Protein AF-A0ABD6EYK3-F1 (afdb_monomer_lite)

Secondary structure (DSSP, 8-state):
--TTGGGHHHHHHHHHT-TTHHHHHHHHHHHHHHHHS-TTTSS-HHHHHHHHHHHHHHHHHHHHHHHHHHHHHHHHHHHHHHHHHHHHHHHHHHHHHS-------SSHHHHHHTTS-PPP--------------

pLDDT: mean 74.37, std 20.48, range [31.45, 97.31]

InterPro domains:
  IPR025934 NudC N-terminal domain [PF14050] (6-55)

Radius of gyration: 44.72 Å; chains: 1; bounding box: 59×88×109 Å

Structure (mmCIF, N/CA/C/O backbone):
data_AF-A0ABD6EYK3-F1
#
_entry.id   AF-A0ABD6EYK3-F1
#
loop_
_atom_site.group_PDB
_atom_site.id
_atom_site.type_symbol
_atom_site.label_atom_id
_atom_site.label_alt_id
_atom_site.label_comp_id
_atom_site.label_asym_id
_atom_site.label_entity_id
_atom_site.label_seq_id
_atom_site.pdbx_PDB_ins_code
_atom_site.Cartn_x
_atom_site.Cartn_y
_atom_site.Cartn_z
_atom_site.occupancy
_atom_site.B_iso_or_equiv
_atom_site.auth_seq_id
_atom_site.auth_comp_id
_atom_site.auth_asym_id
_atom_site.auth_atom_id
_atom_site.pdbx_PDB_model_num
ATOM 1 N N . MET A 1 1 ? 18.431 -10.505 9.121 1.00 59.91 1 MET A N 1
ATOM 2 C CA . MET A 1 1 ? 17.018 -10.418 8.715 1.00 59.91 1 MET A CA 1
ATOM 3 C C . MET A 1 1 ? 16.437 -9.179 9.348 1.00 59.91 1 MET A C 1
ATOM 5 O O . MET A 1 1 ? 16.659 -8.972 10.539 1.00 59.91 1 MET A O 1
ATOM 9 N N . SER A 1 2 ? 15.798 -8.327 8.555 1.00 84.50 2 SER A N 1
ATOM 10 C CA . SER A 1 2 ? 15.079 -7.173 9.092 1.00 84.50 2 SER A CA 1
ATOM 11 C C . SER A 1 2 ? 13.861 -7.639 9.897 1.00 84.50 2 SER A C 1
ATOM 13 O O . SER A 1 2 ? 13.366 -8.753 9.722 1.00 84.50 2 SER A O 1
ATOM 15 N N . GLU A 1 3 ? 13.362 -6.790 10.793 1.00 84.81 3 GLU A N 1
ATOM 16 C CA . GLU A 1 3 ? 12.160 -7.098 11.576 1.00 84.81 3 GLU A CA 1
ATOM 17 C C . GLU A 1 3 ? 10.909 -7.282 10.698 1.00 84.81 3 GLU A C 1
ATOM 19 O O . GLU A 1 3 ? 9.956 -7.941 11.104 1.00 84.81 3 GLU A O 1
ATOM 24 N N . VAL A 1 4 ? 10.916 -6.735 9.483 1.00 85.25 4 VAL A N 1
ATOM 25 C CA . VAL A 1 4 ? 9.824 -6.903 8.518 1.00 85.25 4 VAL A CA 1
ATOM 26 C C . VAL A 1 4 ? 9.905 -8.285 7.862 1.00 85.25 4 VAL A C 1
ATOM 28 O O . VAL A 1 4 ? 8.911 -9.002 7.838 1.00 85.25 4 VAL A O 1
ATOM 31 N N . GLU A 1 5 ? 11.106 -8.712 7.457 1.00 89.56 5 GLU A N 1
ATOM 32 C CA . GLU A 1 5 ? 11.342 -9.990 6.758 1.00 89.56 5 GLU A CA 1
ATOM 33 C C . GLU A 1 5 ? 10.925 -11.222 7.576 1.00 89.56 5 GLU A C 1
ATOM 35 O O . GLU A 1 5 ? 10.520 -12.238 7.015 1.00 89.56 5 GLU A O 1
ATOM 40 N N . ARG A 1 6 ? 10.971 -11.158 8.917 1.00 93.88 6 ARG A N 1
ATOM 41 C CA . ARG A 1 6 ? 10.501 -12.279 9.759 1.00 93.88 6 ARG A CA 1
ATOM 42 C C . ARG A 1 6 ? 8.997 -12.545 9.631 1.00 93.88 6 ARG A C 1
ATOM 44 O O . ARG A 1 6 ? 8.554 -13.637 9.974 1.00 93.88 6 ARG A O 1
ATOM 51 N N . PHE A 1 7 ? 8.216 -11.563 9.180 1.00 91.94 7 PHE A N 1
ATOM 52 C CA . PHE A 1 7 ? 6.774 -11.701 8.991 1.00 91.94 7 PHE A CA 1
ATOM 53 C C . PHE A 1 7 ? 6.396 -12.103 7.561 1.00 91.94 7 PHE A C 1
ATOM 55 O O . PHE A 1 7 ? 5.247 -12.487 7.340 1.00 91.94 7 PHE A O 1
ATOM 62 N N . ASP A 1 8 ? 7.338 -12.089 6.612 1.00 91.56 8 ASP A N 1
ATOM 63 C CA . ASP A 1 8 ? 7.068 -12.375 5.198 1.00 91.56 8 ASP A CA 1
ATOM 64 C C . ASP A 1 8 ? 6.441 -13.758 5.001 1.00 91.56 8 ASP A C 1
ATOM 66 O O . ASP A 1 8 ? 5.476 -13.894 4.256 1.00 91.56 8 ASP A O 1
ATOM 70 N N . GLY A 1 9 ? 6.924 -14.782 5.714 1.00 91.75 9 GLY A N 1
ATOM 71 C CA . GLY A 1 9 ? 6.367 -16.136 5.624 1.00 91.75 9 GLY A CA 1
ATOM 72 C C . GLY A 1 9 ? 4.910 -16.223 6.092 1.00 91.75 9 GLY A C 1
ATOM 73 O O . GLY A 1 9 ? 4.097 -16.902 5.466 1.00 91.75 9 GLY A O 1
ATOM 74 N N . LEU A 1 10 ? 4.558 -15.493 7.155 1.00 91.12 10 LEU A N 1
ATOM 75 C CA . LEU A 1 10 ? 3.187 -15.430 7.665 1.00 91.12 10 LEU A CA 1
ATOM 76 C C . LEU A 1 10 ? 2.270 -14.688 6.683 1.00 91.12 10 LEU A C 1
ATOM 78 O O . LEU A 1 10 ? 1.181 -15.167 6.368 1.00 91.12 10 LEU A O 1
ATOM 82 N N . LEU A 1 11 ? 2.721 -13.533 6.185 1.00 89.62 11 LEU A N 1
ATOM 83 C CA . LEU A 1 11 ? 1.966 -12.716 5.235 1.00 89.62 11 LEU A CA 1
ATOM 84 C C . LEU A 1 11 ? 1.777 -13.431 3.895 1.00 89.62 11 LEU A C 1
ATOM 86 O O . LEU A 1 11 ? 0.692 -13.370 3.320 1.00 89.62 11 LEU A O 1
ATOM 90 N N . LEU A 1 12 ? 2.797 -14.150 3.421 1.00 89.69 12 LEU A N 1
ATOM 91 C CA . LEU A 1 12 ? 2.714 -14.945 2.201 1.00 89.69 12 LEU A CA 1
ATOM 92 C C . LEU A 1 12 ? 1.721 -16.100 2.353 1.00 89.69 12 LEU A C 1
ATOM 94 O O . LEU A 1 12 ? 0.910 -16.312 1.456 1.00 89.69 12 LEU A O 1
ATOM 98 N N . GLY A 1 13 ? 1.743 -16.806 3.488 1.00 90.38 13 GLY A N 1
ATOM 99 C CA . GLY A 1 13 ? 0.779 -17.870 3.771 1.00 90.38 13 GLY A CA 1
ATOM 100 C C . GLY A 1 13 ? -0.664 -17.359 3.766 1.00 90.38 13 GLY A C 1
ATOM 101 O O . GLY A 1 13 ? -1.525 -17.957 3.127 1.00 90.38 13 GLY A O 1
ATOM 102 N N . LEU A 1 14 ? -0.913 -16.205 4.397 1.00 87.94 14 LEU A N 1
ATOM 103 C CA . LEU A 1 14 ? -2.223 -15.546 4.361 1.00 87.94 14 LEU A CA 1
ATOM 104 C C . LEU A 1 14 ? -2.626 -15.157 2.933 1.00 87.94 14 LEU A C 1
ATOM 106 O O . LEU A 1 14 ? -3.751 -15.424 2.523 1.00 87.94 14 LEU A O 1
ATOM 110 N N . ALA A 1 15 ? -1.710 -14.570 2.158 1.00 86.62 15 ALA A N 1
ATOM 111 C CA . ALA A 1 15 ? -1.982 -14.160 0.783 1.00 86.62 15 ALA A CA 1
ATOM 112 C C . ALA A 1 15 ? -2.301 -15.351 -0.140 1.00 86.62 15 ALA A C 1
ATOM 114 O O . ALA A 1 15 ? -3.164 -15.237 -1.003 1.00 86.62 15 ALA A O 1
ATOM 115 N N . GLN A 1 16 ? -1.642 -16.498 0.049 1.00 88.56 16 GLN A N 1
ATOM 116 C CA . GLN A 1 16 ? -1.897 -17.716 -0.731 1.00 88.56 16 GLN A CA 1
ATOM 117 C C . GLN A 1 16 ? -3.288 -18.313 -0.483 1.00 88.56 16 GLN A C 1
ATOM 119 O O . GLN A 1 16 ? -3.838 -18.960 -1.368 1.00 88.56 16 GLN A O 1
ATOM 124 N N . GLN A 1 17 ? -3.856 -18.101 0.705 1.00 89.56 17 GLN A N 1
ATOM 125 C CA . GLN A 1 17 ? -5.203 -18.564 1.056 1.00 89.56 17 GLN A CA 1
ATOM 126 C C . GLN A 1 17 ? -6.313 -17.645 0.520 1.00 89.56 17 GLN A C 1
ATOM 128 O O . GLN A 1 17 ? -7.488 -17.998 0.590 1.00 89.56 17 GLN A O 1
ATOM 133 N N . MET A 1 18 ? -5.959 -16.463 0.016 1.00 89.38 18 MET A N 1
ATOM 134 C CA . MET A 1 18 ? -6.902 -15.448 -0.441 1.00 89.38 18 MET A CA 1
ATOM 135 C C . MET A 1 18 ? -7.049 -15.499 -1.960 1.00 89.38 18 MET A C 1
ATOM 137 O O . MET A 1 18 ? -6.192 -15.015 -2.698 1.00 89.38 18 MET A O 1
ATOM 141 N N . GLU A 1 19 ? -8.172 -16.037 -2.436 1.00 87.50 19 GLU A N 1
ATOM 142 C CA . GLU A 1 19 ? -8.501 -16.094 -3.869 1.00 87.50 19 GLU A CA 1
ATOM 143 C C . GLU A 1 19 ? -8.590 -14.695 -4.506 1.00 87.50 19 GLU A C 1
ATOM 145 O O . GLU A 1 19 ? -8.261 -14.512 -5.676 1.00 87.50 19 GLU A O 1
ATOM 150 N N . GLY A 1 20 ? -8.982 -13.684 -3.722 1.00 85.25 20 GLY A N 1
ATOM 151 C CA . GLY A 1 20 ? -9.060 -12.285 -4.143 1.00 85.25 20 GLY A CA 1
ATOM 152 C C . GLY A 1 20 ? -7.728 -11.530 -4.089 1.00 85.25 20 GLY A C 1
ATOM 153 O O . GLY A 1 20 ? -7.709 -10.326 -4.346 1.00 85.25 20 GLY A O 1
ATOM 154 N N . GLY A 1 21 ? -6.623 -12.199 -3.742 1.00 84.62 21 GLY A N 1
ATOM 155 C CA . GLY A 1 21 ? -5.278 -11.628 -3.722 1.00 84.62 21 GLY A CA 1
ATOM 156 C C . GLY A 1 21 ? -5.120 -10.420 -2.790 1.00 84.62 21 GLY A C 1
ATOM 157 O O . GLY A 1 21 ? -5.673 -10.365 -1.692 1.00 84.62 21 GLY A O 1
ATOM 158 N N . VAL A 1 22 ? -4.337 -9.428 -3.231 1.00 85.69 22 VAL A N 1
ATOM 159 C CA . VAL A 1 22 ? -3.966 -8.248 -2.423 1.00 85.69 22 VAL A CA 1
ATOM 160 C C . VAL A 1 22 ? -5.172 -7.395 -1.979 1.00 85.69 22 VAL A C 1
ATOM 162 O O . VAL A 1 22 ? -5.192 -6.994 -0.815 1.00 85.69 22 VAL A O 1
ATOM 165 N N . PRO A 1 23 ? -6.190 -7.114 -2.820 1.00 88.31 23 PRO A N 1
ATOM 166 C CA . PRO A 1 23 ? -7.385 -6.394 -2.370 1.00 88.31 23 PRO A CA 1
ATOM 167 C C . PRO A 1 23 ? -8.109 -7.077 -1.202 1.00 88.31 23 PRO A C 1
ATOM 169 O O . PRO A 1 23 ? -8.456 -6.413 -0.228 1.00 88.31 23 PRO A O 1
ATOM 172 N N . GLN A 1 24 ? -8.280 -8.403 -1.266 1.00 90.56 24 GLN A N 1
ATOM 173 C CA . GLN A 1 24 ? -8.908 -9.175 -0.190 1.00 90.56 24 GLN A CA 1
ATOM 174 C C . GLN A 1 24 ? -8.051 -9.177 1.082 1.00 90.56 24 GLN A C 1
ATOM 176 O O . GLN A 1 24 ? -8.586 -9.061 2.183 1.00 90.56 24 GLN A O 1
ATOM 181 N N . LEU A 1 25 ? -6.724 -9.249 0.943 1.00 91.06 25 LEU A N 1
ATOM 182 C CA . LEU A 1 25 ? -5.801 -9.141 2.074 1.00 91.06 25 LEU A CA 1
ATOM 183 C C . LEU A 1 25 ? -5.973 -7.825 2.831 1.00 91.06 25 LEU A C 1
ATOM 185 O O . LEU A 1 25 ? -6.035 -7.832 4.062 1.00 91.06 25 LEU A O 1
ATOM 189 N N . PHE A 1 26 ? -6.085 -6.706 2.114 1.00 92.56 26 PHE A N 1
ATOM 190 C CA . PHE A 1 26 ? -6.329 -5.413 2.746 1.00 92.56 26 PHE A CA 1
ATOM 191 C C . PHE A 1 26 ? -7.697 -5.346 3.421 1.00 92.56 26 PHE A C 1
ATOM 193 O O . PHE A 1 26 ? -7.776 -4.862 4.548 1.00 92.56 26 PHE A O 1
ATOM 200 N N . ASP A 1 27 ? -8.750 -5.865 2.790 1.00 93.69 27 ASP A N 1
ATOM 201 C CA . ASP A 1 27 ? -10.087 -5.897 3.391 1.00 93.69 27 ASP A CA 1
ATOM 202 C C . ASP A 1 27 ? -10.104 -6.686 4.713 1.00 93.69 27 ASP A C 1
ATOM 204 O O . ASP A 1 27 ? -10.551 -6.187 5.750 1.00 93.69 27 ASP A O 1
ATOM 208 N N . VAL A 1 28 ? -9.499 -7.878 4.725 1.00 94.00 28 VAL A N 1
ATOM 209 C CA . VAL A 1 28 ? -9.366 -8.706 5.934 1.00 94.00 28 VAL A CA 1
ATOM 210 C C . VAL A 1 28 ? -8.542 -7.995 7.010 1.00 94.00 28 VAL A C 1
ATOM 212 O O . VAL A 1 28 ? -8.917 -8.024 8.187 1.00 94.00 28 VAL A O 1
ATOM 215 N N . LEU A 1 29 ? -7.449 -7.327 6.632 1.00 94.44 29 LEU A N 1
ATOM 216 C CA . LEU A 1 29 ? -6.613 -6.566 7.560 1.00 94.44 29 LEU A CA 1
ATOM 217 C C . LEU A 1 29 ? -7.388 -5.404 8.200 1.00 94.44 29 LEU A C 1
ATOM 219 O O . LEU A 1 29 ? -7.381 -5.265 9.423 1.00 94.44 29 LEU A O 1
ATOM 223 N N . PHE A 1 30 ? -8.087 -4.592 7.407 1.00 94.94 30 PHE A N 1
ATOM 224 C CA . PHE A 1 30 ? -8.880 -3.474 7.927 1.00 94.94 30 PHE A CA 1
ATOM 225 C C . PHE A 1 30 ? -10.074 -3.954 8.761 1.00 94.94 30 PHE A C 1
ATOM 227 O O . PHE A 1 30 ? -10.358 -3.389 9.820 1.00 94.94 30 PHE A O 1
ATOM 234 N N . SER A 1 31 ? -10.706 -5.065 8.371 1.00 96.31 31 SER A N 1
ATOM 235 C CA . SER A 1 31 ? -11.723 -5.739 9.183 1.00 96.31 31 SER A CA 1
ATOM 236 C C . SER A 1 31 ? -11.167 -6.204 10.534 1.00 96.31 31 SER A C 1
ATOM 238 O O . SER A 1 31 ? -11.813 -6.020 11.569 1.00 96.31 31 SER A O 1
ATOM 240 N N . PHE A 1 32 ? -9.955 -6.767 10.569 1.00 96.56 32 PHE A N 1
ATOM 241 C CA . PHE A 1 32 ? -9.279 -7.133 11.815 1.00 96.56 32 PHE A CA 1
ATOM 242 C C . PHE A 1 32 ? -9.022 -5.907 12.698 1.00 96.56 32 PHE A C 1
ATOM 244 O O . PHE A 1 32 ? -9.401 -5.928 13.871 1.00 96.56 32 PHE A O 1
ATOM 251 N N . LEU A 1 33 ? -8.456 -4.834 12.135 1.00 96.00 33 LEU A N 1
ATOM 252 C CA . LEU A 1 33 ? -8.191 -3.591 12.864 1.00 96.00 33 LEU A CA 1
ATOM 253 C C . LEU A 1 33 ? -9.478 -3.009 13.462 1.00 96.00 33 LEU A C 1
ATOM 255 O O . LEU A 1 33 ? -9.502 -2.658 14.633 1.00 96.00 33 LEU A O 1
ATOM 259 N N . SER A 1 34 ? -10.588 -3.009 12.721 1.00 95.44 34 SER A N 1
ATOM 260 C CA . SER A 1 34 ? -11.863 -2.490 13.240 1.00 95.44 34 SER A CA 1
ATOM 261 C C . SER A 1 34 ? -12.425 -3.259 14.443 1.00 95.44 34 SER A C 1
ATOM 263 O O . SER A 1 34 ? -13.137 -2.683 15.260 1.00 95.44 34 SER A O 1
ATOM 265 N N . ARG A 1 35 ? -12.126 -4.561 14.560 1.00 97.00 35 ARG A N 1
ATOM 266 C CA . ARG A 1 35 ? -12.721 -5.446 15.577 1.00 97.00 35 ARG A CA 1
ATOM 267 C C . ARG A 1 35 ? -11.802 -5.746 16.751 1.00 97.00 35 ARG A C 1
ATOM 269 O O . ARG A 1 35 ? -12.284 -6.159 17.805 1.00 97.00 35 ARG A O 1
ATOM 276 N N . LYS A 1 36 ? -10.488 -5.678 16.541 1.00 97.31 36 LYS A N 1
ATOM 277 C CA . LYS A 1 36 ? -9.477 -6.156 17.496 1.00 97.31 36 LYS A CA 1
ATOM 278 C C . LYS A 1 36 ? -8.540 -5.063 17.982 1.00 97.31 36 LYS A C 1
ATOM 280 O O . LYS A 1 36 ? -7.747 -5.333 18.879 1.00 97.31 36 LYS A O 1
ATOM 285 N N . THR A 1 37 ? -8.634 -3.859 17.430 1.00 95.69 37 THR A N 1
ATOM 286 C CA . THR A 1 37 ? -7.843 -2.714 17.867 1.00 95.69 37 THR A CA 1
ATOM 287 C C . THR A 1 37 ? -8.728 -1.478 17.986 1.00 95.69 37 THR A C 1
ATOM 289 O O . THR A 1 37 ? -9.874 -1.456 17.543 1.00 95.69 37 THR A O 1
ATOM 292 N N . ASP A 1 38 ? -8.192 -0.435 18.601 1.00 95.31 38 ASP A N 1
ATOM 293 C CA . ASP A 1 38 ? -8.796 0.890 18.673 1.00 95.31 38 ASP A CA 1
ATOM 294 C C . ASP A 1 38 ? -8.419 1.753 17.457 1.00 95.31 38 ASP A C 1
ATOM 296 O O . ASP A 1 38 ? -8.506 2.974 17.516 1.00 95.31 38 ASP A O 1
ATOM 300 N N . PHE A 1 39 ? -8.009 1.153 16.334 1.00 95.44 39 PHE A N 1
ATOM 301 C CA . PHE A 1 39 ? -7.432 1.879 15.198 1.00 95.44 39 PHE A CA 1
ATOM 302 C C . PHE A 1 39 ? -8.312 3.032 14.687 1.00 95.44 39 PHE A C 1
ATOM 304 O O . PHE A 1 39 ? -7.804 4.114 14.406 1.00 95.44 39 PHE A O 1
ATOM 311 N N . TYR A 1 40 ? -9.632 2.834 14.621 1.00 94.38 40 TYR A N 1
ATOM 312 C CA . TYR A 1 40 ? -10.574 3.862 14.159 1.00 94.38 40 TYR A CA 1
ATOM 313 C C . TYR A 1 40 ? -11.114 4.767 15.280 1.00 94.38 40 TYR A C 1
ATOM 315 O O . TYR A 1 40 ? -11.674 5.823 14.989 1.00 94.38 40 TYR A O 1
ATOM 323 N N . THR A 1 41 ? -10.964 4.379 16.550 1.00 93.81 41 THR A N 1
ATOM 324 C CA . THR A 1 41 ? -11.584 5.062 17.703 1.00 93.81 41 THR A CA 1
ATOM 325 C C . THR A 1 41 ? -10.584 5.748 18.630 1.00 93.81 41 THR A C 1
ATOM 327 O O . THR A 1 41 ? -10.955 6.694 19.313 1.00 93.81 41 THR A O 1
ATOM 330 N N . GLY A 1 42 ? -9.328 5.301 18.666 1.00 90.69 42 GLY A N 1
ATOM 331 C CA . GLY A 1 42 ? -8.316 5.755 19.620 1.00 90.69 42 GLY A CA 1
ATOM 332 C C . GLY A 1 42 ? -7.854 7.185 19.361 1.00 90.69 42 GLY A C 1
ATOM 333 O O . GLY A 1 42 ? -7.749 7.981 20.289 1.00 90.69 42 GLY A O 1
ATOM 334 N N . ALA A 1 43 ? -7.622 7.541 18.094 1.00 86.19 43 ALA A N 1
ATOM 335 C CA . ALA A 1 43 ? -7.192 8.889 17.710 1.00 86.19 43 ALA A CA 1
ATOM 336 C C . ALA A 1 43 ? -8.053 9.535 16.607 1.00 86.19 43 ALA A C 1
ATOM 338 O O . ALA A 1 43 ? -7.693 10.589 16.083 1.00 86.19 43 ALA A O 1
ATOM 339 N N . GLY A 1 44 ? -9.184 8.907 16.274 1.00 91.44 44 GLY A N 1
ATOM 340 C CA . GLY A 1 44 ? -10.113 9.350 15.237 1.00 91.44 44 GLY A CA 1
ATOM 341 C C . GLY A 1 44 ? -9.766 8.864 13.826 1.00 91.44 44 GLY A C 1
ATOM 342 O O . GLY A 1 44 ? -8.633 8.489 13.517 1.00 91.44 44 GLY A O 1
ATOM 343 N N . ILE A 1 45 ? -10.777 8.890 12.955 1.00 94.00 45 ILE A N 1
ATOM 344 C CA . ILE A 1 45 ? -10.715 8.340 11.591 1.00 94.00 45 ILE A CA 1
ATOM 345 C C . ILE A 1 45 ? -9.686 9.077 10.724 1.00 94.00 45 ILE A C 1
ATOM 347 O O . ILE A 1 45 ? -8.950 8.436 9.978 1.00 94.00 45 ILE A O 1
ATOM 351 N N . GLU A 1 46 ? -9.585 10.404 10.843 1.00 94.44 46 GLU A N 1
ATOM 352 C CA . GLU A 1 46 ? -8.645 11.206 10.044 1.00 94.44 46 GLU A CA 1
ATOM 353 C C . GLU A 1 46 ? -7.192 10.788 10.284 1.00 94.44 46 GLU A C 1
ATOM 355 O O . GLU A 1 46 ? -6.428 10.570 9.342 1.00 94.44 46 GLU A O 1
ATOM 360 N N . LYS A 1 47 ? -6.818 10.593 11.553 1.00 94.44 47 LYS A N 1
ATOM 361 C CA . LYS A 1 47 ? -5.466 10.169 11.910 1.00 94.44 47 LYS A CA 1
ATOM 362 C C . LYS A 1 47 ? -5.192 8.729 11.480 1.00 94.44 47 LYS A C 1
ATOM 364 O O . LYS A 1 47 ? -4.097 8.439 11.004 1.00 94.44 47 LYS A O 1
ATOM 369 N N . ALA A 1 48 ? -6.186 7.847 11.576 1.00 94.12 48 ALA A N 1
ATOM 370 C CA . ALA A 1 48 ? -6.088 6.484 11.060 1.00 94.12 48 ALA A CA 1
ATOM 371 C C . ALA A 1 48 ? -5.824 6.472 9.541 1.00 94.12 48 ALA A C 1
ATOM 373 O O . ALA A 1 48 ? -4.922 5.779 9.068 1.00 94.12 48 ALA A O 1
ATOM 374 N N . GLN A 1 49 ? -6.551 7.294 8.776 1.00 94.81 49 GLN A N 1
ATOM 375 C CA . GLN A 1 49 ? -6.347 7.445 7.334 1.00 94.81 49 GLN A CA 1
ATOM 376 C C . GLN A 1 49 ? -4.951 7.994 7.011 1.00 94.81 49 GLN A C 1
ATOM 378 O O . GLN A 1 49 ? -4.274 7.470 6.122 1.00 94.81 49 GLN A O 1
ATOM 383 N N . GLN A 1 50 ? -4.497 9.009 7.750 1.00 96.00 50 GLN A N 1
ATOM 384 C CA . GLN A 1 50 ? -3.158 9.570 7.589 1.00 96.00 50 GLN A CA 1
ATOM 385 C C . GLN A 1 50 ? -2.071 8.507 7.808 1.00 96.00 50 GLN A C 1
ATOM 387 O O . GLN A 1 50 ? -1.168 8.390 6.982 1.00 96.00 50 GLN A O 1
ATOM 392 N N . MET A 1 51 ? -2.190 7.677 8.850 1.00 94.25 51 MET A N 1
ATOM 393 C CA . MET A 1 51 ? -1.222 6.608 9.128 1.00 94.25 51 MET A CA 1
ATOM 394 C C . MET A 1 51 ? -1.097 5.606 7.971 1.00 94.25 51 MET A C 1
ATOM 396 O O . MET A 1 51 ? 0.014 5.202 7.622 1.00 94.25 51 MET A O 1
ATOM 400 N N . VAL A 1 52 ? -2.214 5.223 7.342 1.00 94.12 52 VAL A N 1
ATOM 401 C CA . VAL A 1 52 ? -2.198 4.313 6.181 1.00 94.12 52 VAL A CA 1
ATOM 402 C C . VAL A 1 52 ? -1.488 4.960 4.994 1.00 94.12 52 VAL A C 1
ATOM 404 O O . VAL A 1 52 ? -0.645 4.327 4.357 1.00 94.12 52 VAL A O 1
ATOM 407 N N . LEU A 1 53 ? -1.799 6.226 4.704 1.00 95.12 53 LEU A N 1
ATOM 408 C CA . LEU A 1 53 ? -1.200 6.957 3.586 1.00 95.12 53 LEU A CA 1
ATOM 409 C C . LEU A 1 53 ? 0.303 7.177 3.783 1.00 95.12 53 LEU A C 1
ATOM 411 O O . LEU A 1 53 ? 1.077 7.018 2.841 1.00 95.12 53 LEU A O 1
ATOM 415 N N . GLU A 1 54 ? 0.736 7.500 4.998 1.00 94.88 54 GLU A N 1
ATOM 416 C CA . GLU A 1 54 ? 2.154 7.643 5.332 1.00 94.88 54 GLU A CA 1
ATOM 417 C C . GLU A 1 54 ? 2.915 6.326 5.145 1.00 94.88 54 GLU A C 1
ATOM 419 O O . GLU A 1 54 ? 3.970 6.312 4.504 1.00 94.88 54 GLU A O 1
ATOM 424 N N . ALA A 1 55 ? 2.361 5.209 5.629 1.00 92.06 55 ALA A N 1
ATOM 425 C CA . ALA A 1 55 ? 2.951 3.887 5.436 1.00 92.06 55 ALA A CA 1
ATOM 426 C C . ALA A 1 55 ? 3.036 3.515 3.946 1.00 92.06 55 ALA A C 1
ATOM 428 O O . ALA A 1 55 ? 4.088 3.073 3.474 1.00 92.06 55 ALA A O 1
ATOM 429 N N . PHE A 1 56 ? 1.966 3.758 3.183 1.00 92.00 56 PHE A N 1
ATOM 430 C CA . PHE A 1 56 ? 1.953 3.543 1.737 1.00 92.00 56 PHE A CA 1
ATOM 431 C C . PHE A 1 56 ? 3.044 4.361 1.034 1.00 92.00 56 PHE A C 1
ATOM 433 O O . PHE A 1 56 ? 3.830 3.813 0.262 1.00 92.00 56 PHE A O 1
ATOM 440 N N . ASN A 1 57 ? 3.137 5.659 1.334 1.00 92.56 57 ASN A N 1
ATOM 441 C CA . ASN A 1 57 ? 4.117 6.560 0.728 1.00 92.56 57 ASN A CA 1
ATOM 442 C C . ASN A 1 57 ? 5.560 6.162 1.057 1.00 92.56 57 ASN A C 1
ATOM 444 O O . ASN A 1 57 ? 6.422 6.176 0.177 1.00 92.56 57 ASN A O 1
ATOM 448 N N . LYS A 1 58 ? 5.826 5.756 2.303 1.00 89.94 58 LYS A N 1
ATOM 449 C CA . LYS A 1 58 ? 7.151 5.298 2.735 1.00 89.94 58 LYS A CA 1
ATOM 450 C C . LYS A 1 58 ? 7.658 4.141 1.872 1.00 89.94 58 LYS A C 1
ATOM 452 O O . LYS A 1 58 ? 8.788 4.180 1.388 1.00 89.94 58 LYS A O 1
ATOM 457 N N . HIS A 1 59 ? 6.819 3.134 1.644 1.00 86.88 59 HIS A N 1
ATOM 458 C CA . HIS A 1 59 ? 7.211 1.950 0.879 1.00 86.88 59 HIS A CA 1
ATOM 459 C C . HIS A 1 59 ? 7.126 2.157 -0.641 1.00 86.88 59 HIS A C 1
ATOM 461 O O . HIS A 1 59 ? 7.936 1.591 -1.380 1.00 86.88 59 HIS A O 1
ATOM 467 N N . SER A 1 60 ? 6.211 3.002 -1.129 1.00 85.06 60 SER A N 1
ATOM 468 C CA . SER A 1 60 ? 6.052 3.261 -2.566 1.00 85.06 60 SER A CA 1
ATOM 469 C C . SER A 1 60 ? 7.260 3.982 -3.170 1.00 85.06 60 SER A C 1
ATOM 471 O O . SER A 1 60 ? 7.677 3.648 -4.280 1.00 85.06 60 SER A O 1
ATOM 473 N N . VAL A 1 61 ? 7.886 4.908 -2.435 1.00 84.69 61 VAL A N 1
ATOM 474 C CA . VAL A 1 61 ? 9.092 5.620 -2.893 1.00 84.69 61 VAL A CA 1
ATOM 475 C C . VAL A 1 61 ? 10.258 4.654 -3.106 1.00 84.69 61 VAL A C 1
ATOM 477 O O . VAL A 1 61 ? 10.940 4.720 -4.132 1.00 84.69 61 VAL A O 1
ATOM 480 N N . GLU A 1 62 ? 10.492 3.739 -2.165 1.00 79.50 62 GLU A N 1
ATOM 481 C CA . GLU A 1 62 ? 11.557 2.739 -2.283 1.00 79.50 62 GLU A CA 1
ATOM 482 C C . GLU A 1 62 ? 11.272 1.725 -3.393 1.00 79.50 62 GLU A C 1
ATOM 484 O O . GLU A 1 62 ? 12.164 1.408 -4.185 1.00 79.50 62 GLU A O 1
ATOM 489 N N . ALA A 1 63 ? 10.027 1.249 -3.486 1.00 83.12 63 ALA A N 1
ATOM 490 C CA . ALA A 1 63 ? 9.608 0.317 -4.526 1.00 83.12 63 ALA A CA 1
ATOM 491 C C . ALA A 1 63 ? 9.764 0.931 -5.923 1.00 83.12 63 ALA A C 1
ATOM 493 O O . ALA A 1 63 ? 10.321 0.294 -6.817 1.00 83.12 63 ALA A O 1
ATOM 494 N N . ARG A 1 64 ? 9.358 2.195 -6.100 1.00 79.12 64 ARG A N 1
ATOM 495 C CA . ARG A 1 64 ? 9.489 2.916 -7.370 1.00 79.12 64 ARG A CA 1
ATOM 496 C C . ARG A 1 64 ? 10.950 3.097 -7.774 1.00 79.12 64 ARG A C 1
ATOM 498 O O . ARG A 1 64 ? 11.303 2.785 -8.905 1.00 79.12 64 ARG A O 1
ATOM 505 N N . LYS A 1 65 ? 11.823 3.495 -6.841 1.00 80.50 65 LYS A N 1
ATOM 506 C CA . LYS A 1 65 ? 13.272 3.598 -7.097 1.00 80.50 65 LYS A CA 1
ATOM 507 C C . LYS A 1 65 ? 13.875 2.264 -7.543 1.00 80.50 65 LYS A C 1
ATOM 509 O O . LYS A 1 65 ? 14.655 2.235 -8.492 1.00 80.50 65 LYS A O 1
ATOM 514 N N . LYS A 1 66 ? 13.509 1.159 -6.881 1.00 80.19 66 LYS A N 1
ATOM 515 C CA . LYS A 1 66 ? 13.970 -0.189 -7.253 1.00 80.19 66 LYS A CA 1
ATOM 516 C C . LYS A 1 66 ? 13.445 -0.607 -8.629 1.00 80.19 66 LYS A C 1
ATOM 518 O O . LYS A 1 66 ? 14.216 -1.137 -9.427 1.00 80.19 66 LYS A O 1
ATOM 523 N N . ALA A 1 67 ? 12.175 -0.336 -8.928 1.00 78.25 67 ALA A N 1
ATOM 524 C CA . ALA A 1 67 ? 11.573 -0.633 -10.226 1.00 78.25 67 ALA A CA 1
ATOM 525 C C . ALA A 1 67 ? 12.241 0.157 -11.366 1.00 78.25 67 ALA A C 1
ATOM 527 O O . ALA A 1 67 ? 12.618 -0.432 -12.380 1.00 78.25 67 ALA A O 1
ATOM 528 N N . ASP A 1 68 ? 12.466 1.459 -11.175 1.00 80.06 68 ASP A N 1
ATOM 529 C CA . ASP A 1 68 ? 13.124 2.326 -12.158 1.00 80.06 68 ASP A CA 1
ATOM 530 C C . ASP A 1 68 ? 14.585 1.905 -12.397 1.00 80.06 68 ASP A C 1
ATOM 532 O O . ASP A 1 68 ? 15.038 1.841 -13.542 1.00 80.06 68 ASP A O 1
ATOM 536 N N . ALA A 1 69 ? 15.318 1.547 -11.337 1.00 78.75 69 ALA A N 1
ATOM 537 C CA . ALA A 1 69 ? 16.680 1.023 -11.447 1.00 78.75 69 ALA A CA 1
ATOM 538 C C . ALA A 1 69 ? 16.726 -0.326 -12.185 1.00 78.75 69 ALA A C 1
ATOM 540 O O . ALA A 1 69 ? 17.587 -0.541 -13.039 1.00 78.75 69 ALA A O 1
ATOM 541 N N . MET A 1 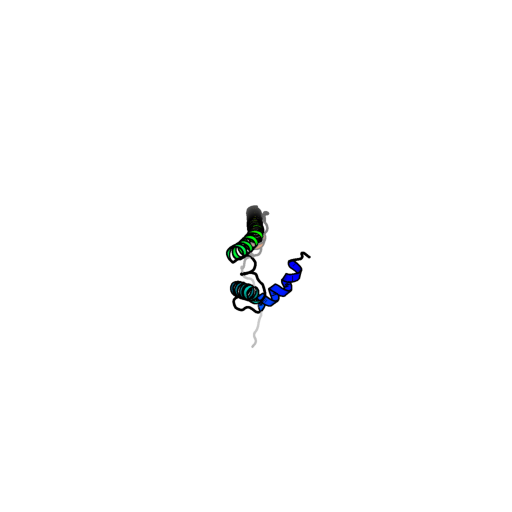70 ? 15.779 -1.227 -11.902 1.00 76.31 70 MET A N 1
ATOM 542 C CA . MET A 1 70 ? 15.683 -2.514 -12.593 1.00 76.31 70 MET A CA 1
ATOM 543 C C . MET A 1 70 ? 15.359 -2.332 -14.079 1.00 76.31 70 MET A C 1
ATOM 545 O O . MET A 1 70 ? 15.921 -3.038 -14.915 1.00 76.31 70 MET A O 1
ATOM 549 N N . LYS A 1 71 ? 14.485 -1.378 -14.419 1.00 80.00 71 LYS A N 1
ATOM 550 C CA . LYS A 1 71 ? 14.146 -1.056 -15.808 1.00 80.00 71 LYS A CA 1
ATOM 551 C C . LYS A 1 71 ? 15.359 -0.515 -16.569 1.00 80.00 71 LYS A C 1
ATOM 553 O O . LYS A 1 71 ? 15.674 -1.052 -17.625 1.00 80.00 71 LYS A O 1
ATOM 558 N N . LYS A 1 72 ? 16.092 0.447 -15.995 1.00 79.44 72 LYS A N 1
ATOM 559 C CA . LYS A 1 72 ? 17.336 0.967 -16.593 1.00 79.44 72 LYS A CA 1
ATOM 560 C C . LYS A 1 72 ? 18.371 -0.131 -16.822 1.00 79.44 72 LYS A C 1
ATOM 562 O O . LYS A 1 72 ? 18.900 -0.244 -17.919 1.00 79.44 72 LYS A O 1
ATOM 567 N N . LYS A 1 73 ? 18.584 -1.000 -15.829 1.00 78.94 73 LYS A N 1
ATOM 568 C CA . LYS A 1 73 ? 19.518 -2.124 -15.959 1.00 78.94 73 LYS A CA 1
ATOM 569 C C . LYS A 1 73 ? 19.111 -3.089 -17.079 1.00 78.94 73 LYS A C 1
ATOM 571 O O . LYS A 1 73 ? 19.957 -3.512 -17.856 1.00 78.94 73 LYS A O 1
ATOM 576 N N . ARG A 1 74 ? 17.815 -3.403 -17.205 1.00 74.69 74 ARG A N 1
ATOM 577 C CA . ARG A 1 74 ? 17.299 -4.238 -18.306 1.00 74.69 74 ARG A CA 1
ATOM 578 C C . ARG A 1 74 ? 17.522 -3.589 -19.673 1.00 74.69 74 ARG A C 1
ATOM 580 O O . ARG A 1 74 ? 17.895 -4.289 -20.607 1.00 74.69 74 ARG A O 1
ATOM 587 N N . GLU A 1 75 ? 17.309 -2.282 -19.792 1.00 79.44 75 GLU A N 1
ATOM 588 C CA . GLU A 1 75 ? 17.529 -1.538 -21.040 1.00 79.44 75 GLU A CA 1
ATOM 589 C C . GLU A 1 75 ? 19.021 -1.467 -21.414 1.00 79.44 75 GLU A C 1
ATOM 591 O O . GLU A 1 75 ? 19.376 -1.633 -22.581 1.00 79.44 75 GLU A O 1
ATOM 596 N N . GLU A 1 76 ? 19.908 -1.275 -20.436 1.00 81.25 76 GLU A N 1
ATOM 597 C CA . GLU A 1 76 ? 21.365 -1.290 -20.629 1.00 81.25 76 GLU A CA 1
ATOM 598 C C . GLU A 1 76 ? 21.877 -2.679 -21.034 1.00 81.25 76 GLU A C 1
ATOM 600 O O . GLU A 1 76 ? 22.648 -2.805 -21.989 1.00 81.25 76 GLU A O 1
ATOM 605 N N . ASP A 1 77 ? 21.401 -3.734 -20.366 1.00 76.06 77 ASP A N 1
ATOM 606 C CA . ASP A 1 77 ? 21.745 -5.117 -20.699 1.00 76.06 77 ASP A CA 1
ATOM 607 C C . ASP A 1 77 ? 21.245 -5.499 -22.104 1.00 76.06 77 ASP A C 1
ATOM 609 O O . ASP A 1 77 ? 21.963 -6.164 -22.857 1.00 76.06 77 ASP A O 1
ATOM 613 N N . GLN A 1 78 ? 20.055 -5.032 -22.502 1.00 78.56 78 GLN A N 1
ATOM 614 C CA . GLN A 1 78 ? 19.527 -5.226 -23.857 1.00 78.56 78 GLN A CA 1
ATOM 615 C C . GLN A 1 78 ? 20.366 -4.503 -24.915 1.00 78.56 78 GLN A C 1
ATOM 617 O O . GLN A 1 78 ? 20.768 -5.136 -25.892 1.00 78.56 78 GLN A O 1
ATOM 622 N N . LYS A 1 79 ? 20.704 -3.221 -24.713 1.00 82.75 79 LYS A N 1
ATOM 623 C CA . LYS A 1 79 ? 21.559 -2.466 -25.648 1.00 82.75 79 LYS A CA 1
ATOM 624 C C . LYS A 1 79 ? 22.926 -3.117 -25.817 1.00 82.75 79 LYS A C 1
ATOM 626 O O . LYS A 1 79 ? 23.374 -3.333 -26.939 1.00 82.75 79 LYS A O 1
ATOM 631 N N . ARG A 1 80 ? 23.552 -3.527 -24.713 1.00 80.75 80 ARG A N 1
ATOM 632 C CA . ARG A 1 80 ? 24.849 -4.213 -24.733 1.00 80.75 80 ARG A CA 1
ATOM 633 C C . ARG A 1 80 ? 24.783 -5.560 -25.457 1.00 80.75 80 ARG A C 1
ATOM 635 O O . ARG A 1 80 ? 25.737 -5.940 -26.139 1.00 80.75 80 ARG A O 1
ATOM 642 N N . LEU A 1 81 ? 23.685 -6.302 -25.313 1.00 75.56 81 LEU A N 1
ATOM 643 C CA . LEU A 1 81 ? 23.483 -7.559 -26.034 1.00 75.56 81 LEU A CA 1
ATOM 644 C C . LEU A 1 81 ? 23.274 -7.321 -27.536 1.00 75.56 81 LEU A C 1
ATOM 646 O O . LEU A 1 81 ? 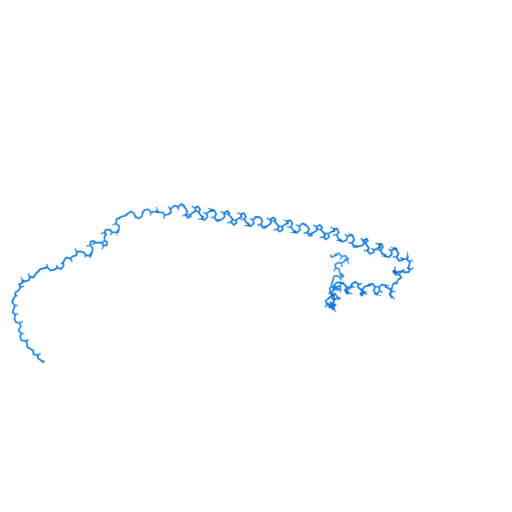23.832 -8.056 -28.352 1.00 75.56 81 LEU A O 1
ATOM 650 N N . GLU A 1 82 ? 22.512 -6.294 -27.911 1.00 82.00 82 GLU A N 1
ATOM 651 C CA . GLU A 1 82 ? 22.308 -5.914 -29.311 1.00 82.00 82 GLU A CA 1
ATOM 652 C C . GLU A 1 82 ? 23.593 -5.435 -29.983 1.00 82.00 82 GLU A C 1
ATOM 654 O O . GLU A 1 82 ? 23.894 -5.877 -31.090 1.00 82.00 82 GLU A O 1
ATOM 659 N N . GLU A 1 83 ? 24.381 -4.589 -29.321 1.00 83.50 83 GLU A N 1
ATOM 660 C CA . GLU A 1 83 ? 25.677 -4.130 -29.828 1.00 83.50 83 GLU A CA 1
ATOM 661 C C . GLU A 1 83 ? 26.634 -5.302 -30.051 1.00 83.50 83 GLU A C 1
ATOM 663 O O . GLU A 1 83 ? 27.247 -5.405 -31.113 1.00 83.50 83 GLU A O 1
ATOM 668 N N . ARG A 1 84 ? 26.700 -6.249 -29.103 1.00 79.94 84 ARG A N 1
ATOM 669 C CA . ARG A 1 84 ? 27.493 -7.478 -29.265 1.00 79.94 84 ARG A CA 1
ATOM 670 C C . ARG A 1 84 ? 27.030 -8.314 -30.453 1.00 79.94 84 ARG A C 1
ATOM 672 O O . ARG A 1 84 ? 27.870 -8.780 -31.217 1.00 79.94 84 ARG A O 1
ATOM 679 N N . ARG A 1 85 ? 25.717 -8.475 -30.640 1.00 78.94 85 ARG A N 1
ATOM 680 C CA . ARG A 1 85 ? 25.156 -9.210 -31.786 1.00 78.94 85 ARG A CA 1
ATOM 681 C C . ARG A 1 85 ? 25.441 -8.512 -33.114 1.00 78.94 85 ARG A C 1
ATOM 683 O O . ARG A 1 85 ? 25.782 -9.183 -34.079 1.00 78.94 85 ARG A O 1
ATOM 690 N N . ARG A 1 86 ? 25.329 -7.182 -33.180 1.00 80.38 86 ARG A N 1
ATOM 691 C CA . ARG A 1 86 ? 25.643 -6.407 -34.394 1.00 80.38 86 ARG A CA 1
ATOM 692 C C . ARG A 1 86 ? 27.134 -6.470 -34.723 1.00 80.38 86 ARG A C 1
ATOM 694 O O . ARG A 1 86 ? 27.481 -6.697 -35.873 1.00 80.38 86 ARG A O 1
ATOM 701 N N . ALA A 1 87 ? 28.002 -6.349 -33.720 1.00 81.50 87 ALA A N 1
ATOM 702 C CA . ALA A 1 87 ? 29.446 -6.474 -33.899 1.00 81.50 87 ALA A CA 1
ATOM 703 C C . ALA A 1 87 ? 29.860 -7.883 -34.352 1.00 81.50 87 ALA A C 1
ATOM 705 O O . ALA A 1 87 ? 30.737 -8.009 -35.199 1.00 81.50 87 ALA A O 1
ATOM 706 N N . GLN A 1 88 ? 29.224 -8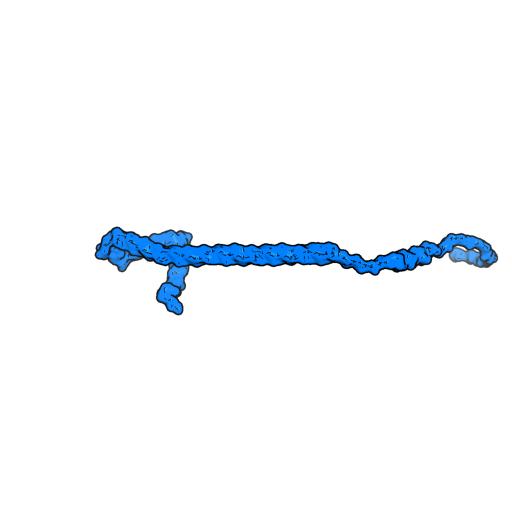.936 -33.827 1.00 79.38 88 GLN A N 1
ATOM 707 C CA . GLN A 1 88 ? 29.447 -10.307 -34.299 1.00 79.38 88 GLN A CA 1
ATOM 708 C C . GLN A 1 88 ? 29.007 -10.487 -35.751 1.00 79.38 88 GLN A C 1
ATOM 710 O O . GLN A 1 88 ? 29.796 -10.978 -36.544 1.00 79.38 88 GLN A O 1
ATOM 715 N N . LYS A 1 89 ? 27.812 -10.012 -36.122 1.00 80.06 89 LYS A N 1
ATOM 716 C CA . LYS A 1 89 ? 27.334 -10.080 -37.512 1.00 80.06 89 LYS A CA 1
ATOM 717 C C . LYS A 1 89 ? 28.234 -9.324 -38.485 1.00 80.06 89 LYS A C 1
ATOM 719 O O . LYS A 1 89 ? 28.514 -9.830 -39.557 1.00 80.06 89 LYS A O 1
ATOM 724 N N . LEU A 1 90 ? 28.719 -8.141 -38.108 1.00 79.62 90 LEU A N 1
ATOM 725 C CA . LEU A 1 90 ? 29.652 -7.371 -38.937 1.00 79.62 90 LEU A CA 1
ATOM 726 C C . LEU A 1 90 ? 31.002 -8.076 -39.099 1.00 79.62 90 LEU A C 1
ATOM 728 O O . LEU A 1 90 ? 31.586 -8.006 -40.172 1.00 79.62 90 LEU A O 1
ATOM 732 N N . LYS A 1 91 ? 31.494 -8.752 -38.053 1.00 77.75 91 LYS A N 1
ATOM 733 C CA . LYS A 1 91 ? 32.711 -9.569 -38.139 1.00 77.75 91 LYS A CA 1
ATOM 734 C C . LYS A 1 91 ? 32.508 -10.798 -39.016 1.00 77.75 91 LYS A C 1
ATOM 736 O O . LYS A 1 91 ? 33.353 -11.061 -39.851 1.00 77.75 91 LYS A O 1
ATOM 741 N N . GLU A 1 92 ? 31.387 -11.491 -38.867 1.00 74.56 92 GLU A N 1
ATOM 742 C CA . GLU A 1 92 ? 31.039 -12.659 -39.680 1.00 74.56 92 GLU A CA 1
ATOM 743 C C . GLU A 1 92 ? 30.822 -12.271 -41.153 1.00 74.56 92 GLU A C 1
ATOM 745 O O . GLU A 1 92 ? 31.320 -12.939 -42.049 1.00 74.56 92 GLU A O 1
ATOM 750 N N . GLU A 1 93 ? 30.175 -11.133 -41.426 1.00 73.06 93 GLU A N 1
ATOM 751 C CA . GLU A 1 93 ? 30.062 -10.583 -42.782 1.00 73.06 93 GLU A CA 1
ATOM 752 C C . GLU A 1 93 ? 31.405 -10.102 -43.343 1.00 73.06 93 GLU A C 1
ATOM 754 O O . GLU A 1 93 ? 31.604 -10.180 -44.552 1.00 73.06 93 GLU A O 1
ATOM 759 N N . ALA A 1 94 ? 32.315 -9.588 -42.510 1.00 72.31 94 ALA A N 1
ATOM 760 C CA . ALA A 1 94 ? 33.661 -9.209 -42.934 1.00 72.31 94 ALA A CA 1
ATOM 761 C C . ALA A 1 94 ? 34.531 -10.443 -43.215 1.00 72.31 94 ALA A C 1
ATOM 763 O O . ALA A 1 94 ? 35.197 -10.470 -44.238 1.00 72.31 94 ALA A O 1
ATOM 764 N N . GLU A 1 95 ? 34.456 -11.487 -42.386 1.00 67.81 95 GLU A N 1
ATOM 765 C CA . GLU A 1 95 ? 35.121 -12.779 -42.613 1.00 67.81 95 GLU A CA 1
ATOM 766 C C . GLU A 1 95 ? 34.537 -13.526 -43.824 1.00 67.81 95 GLU A C 1
ATOM 768 O O . GLU A 1 95 ? 35.262 -14.239 -44.508 1.00 67.81 95 GLU A O 1
ATOM 773 N N . PHE A 1 96 ? 33.247 -13.341 -44.135 1.00 60.56 96 PHE A N 1
ATOM 774 C CA . PHE A 1 96 ? 32.622 -13.887 -45.346 1.00 60.56 96 PHE A CA 1
ATOM 775 C C . PHE A 1 96 ? 32.917 -13.049 -46.605 1.00 60.56 96 PHE A C 1
ATOM 777 O O . PHE A 1 96 ? 32.881 -13.572 -47.718 1.00 60.56 96 PHE A O 1
ATOM 784 N N . LYS A 1 97 ? 33.200 -11.745 -46.452 1.00 60.22 97 LYS A N 1
ATOM 785 C CA . LYS A 1 97 ? 33.604 -10.836 -47.543 1.00 60.22 97 LYS A CA 1
ATOM 786 C C . LYS A 1 97 ? 35.110 -10.801 -47.780 1.00 60.22 97 LYS A C 1
ATOM 788 O O . LYS A 1 97 ? 35.507 -10.390 -48.866 1.00 60.22 97 LYS A O 1
ATOM 793 N N . GLU A 1 98 ? 35.936 -11.202 -46.816 1.00 54.06 98 GLU A N 1
ATOM 794 C CA . GLU A 1 98 ? 37.335 -11.531 -47.064 1.00 54.06 98 GLU A CA 1
ATOM 795 C C 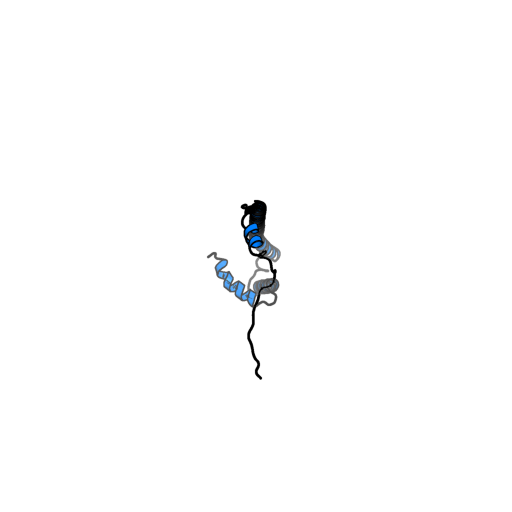. GLU A 1 98 ? 37.359 -12.834 -47.872 1.00 54.06 98 GLU A C 1
ATOM 797 O O . GLU A 1 98 ? 37.002 -13.898 -47.360 1.00 54.06 98 GLU A O 1
ATOM 802 N N . PRO A 1 99 ? 37.708 -12.779 -49.166 1.00 51.69 99 PRO A N 1
ATOM 803 C CA . PRO A 1 99 ? 37.650 -13.945 -50.017 1.00 51.69 99 PRO A CA 1
ATOM 804 C C . PRO A 1 99 ? 38.709 -14.936 -49.542 1.00 51.69 99 PRO A C 1
ATOM 806 O O . PRO A 1 99 ? 39.894 -14.799 -49.836 1.00 51.69 99 PRO A O 1
ATOM 809 N N . ARG A 1 100 ? 38.274 -16.016 -48.890 1.00 49.19 100 ARG A N 1
ATOM 810 C CA . ARG A 1 100 ? 39.004 -17.289 -48.895 1.00 49.19 100 ARG A CA 1
ATOM 811 C C . ARG A 1 100 ? 38.877 -17.931 -50.284 1.00 49.19 100 ARG A C 1
ATOM 813 O O . ARG A 1 100 ? 38.413 -19.051 -50.435 1.00 49.19 100 ARG A O 1
ATOM 820 N N . ILE A 1 101 ? 39.270 -17.186 -51.314 1.00 43.75 101 ILE A N 1
ATOM 821 C CA . ILE A 1 101 ? 39.660 -17.737 -52.605 1.00 43.75 101 ILE A CA 1
ATOM 822 C C . ILE A 1 101 ? 41.179 -17.836 -52.510 1.00 43.75 101 ILE A C 1
ATOM 824 O O . ILE A 1 101 ? 41.919 -17.000 -53.015 1.00 43.75 101 ILE A O 1
ATOM 828 N N . THR A 1 102 ? 41.651 -18.823 -51.751 1.00 39.53 102 THR A N 1
ATOM 829 C CA . THR A 1 102 ? 42.958 -19.404 -52.044 1.00 39.53 102 THR A CA 1
ATOM 830 C C . THR A 1 102 ? 42.847 -19.968 -53.447 1.00 39.53 102 THR A C 1
ATOM 832 O O . THR A 1 102 ? 41.963 -20.787 -53.698 1.00 39.53 102 THR A O 1
ATOM 835 N N . GLU A 1 103 ? 43.685 -19.476 -54.351 1.00 38.31 103 GLU A N 1
ATOM 836 C CA . GLU A 1 103 ? 43.762 -19.964 -55.715 1.00 38.31 103 GLU A CA 1
ATOM 837 C C . GLU A 1 103 ? 43.968 -21.487 -55.704 1.00 38.31 103 GLU A C 1
ATOM 839 O O . GLU A 1 103 ? 45.036 -21.990 -55.364 1.00 38.31 103 GLU A O 1
ATOM 844 N N . ILE A 1 104 ? 42.920 -22.234 -56.050 1.00 44.59 104 ILE A N 1
ATOM 845 C CA . ILE A 1 104 ? 43.096 -23.481 -56.785 1.00 44.59 104 ILE A CA 1
ATOM 846 C C . ILE A 1 104 ? 43.168 -23.015 -58.237 1.00 44.59 104 ILE A C 1
ATOM 848 O O . ILE A 1 104 ? 42.164 -22.943 -58.941 1.00 44.59 104 ILE A O 1
ATOM 852 N N . THR A 1 105 ? 44.346 -22.521 -58.609 1.00 47.84 105 THR A N 1
ATOM 853 C CA . THR A 1 105 ? 44.689 -22.052 -59.947 1.00 47.84 105 THR A CA 1
ATOM 854 C C . THR A 1 105 ? 44.717 -23.276 -60.860 1.00 47.84 105 THR A C 1
ATOM 856 O O . THR A 1 105 ? 45.629 -24.078 -60.740 1.00 47.84 105 THR A O 1
ATOM 859 N N . ASP A 1 106 ? 43.676 -23.456 -61.676 1.00 48.09 106 ASP A N 1
ATOM 860 C CA . ASP A 1 106 ?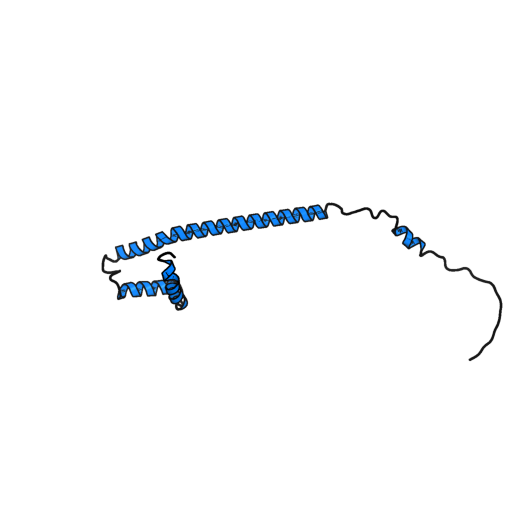 43.595 -24.062 -63.023 1.00 48.09 106 ASP A CA 1
ATOM 861 C C . ASP A 1 106 ? 44.416 -25.320 -63.443 1.00 48.09 106 ASP A C 1
ATOM 863 O O . ASP A 1 106 ? 44.204 -25.814 -64.550 1.00 48.09 106 ASP A O 1
ATOM 867 N N . GLU A 1 107 ? 45.288 -25.919 -62.627 1.00 51.88 107 GLU A N 1
ATOM 868 C CA . GLU A 1 107 ? 46.141 -27.052 -63.030 1.00 51.88 107 GLU A CA 1
ATOM 869 C C . GLU A 1 107 ? 45.469 -28.427 -62.850 1.00 51.88 107 GLU A C 1
ATOM 871 O O . GLU A 1 107 ? 45.638 -29.303 -63.698 1.00 51.88 107 GLU A O 1
ATOM 876 N N . GLU A 1 108 ? 44.628 -28.637 -61.828 1.00 47.16 108 GLU A N 1
ATOM 877 C CA . GLU A 1 108 ? 43.991 -29.953 -61.595 1.00 47.16 108 GLU A CA 1
ATOM 878 C C . GLU A 1 108 ? 42.759 -30.222 -62.482 1.00 47.16 108 GLU A C 1
ATOM 880 O O . GLU A 1 108 ? 42.369 -31.375 -62.688 1.00 47.16 108 GLU A O 1
ATOM 885 N N . ALA A 1 109 ? 42.153 -29.189 -63.077 1.00 46.53 109 ALA A N 1
ATOM 886 C CA . ALA A 1 109 ? 41.025 -29.365 -63.999 1.00 46.53 109 ALA A CA 1
ATOM 887 C C . ALA A 1 109 ? 41.458 -29.941 -65.365 1.00 46.53 109 ALA A C 1
ATOM 889 O O . ALA A 1 109 ? 40.654 -30.569 -66.060 1.00 46.53 109 ALA A O 1
ATOM 890 N N . ALA A 1 110 ? 42.735 -29.784 -65.735 1.00 52.41 110 ALA A N 1
ATOM 891 C CA . ALA A 1 110 ? 43.289 -30.299 -66.986 1.00 52.41 110 ALA A CA 1
ATOM 892 C C . ALA A 1 110 ? 43.644 -31.800 -66.924 1.00 52.41 110 ALA A C 1
ATOM 894 O O . ALA A 1 110 ? 43.600 -32.485 -67.952 1.00 52.41 110 ALA A O 1
ATOM 895 N N . GLU A 1 111 ? 43.936 -32.355 -65.740 1.00 54.28 111 GLU A N 1
ATOM 896 C CA . GLU A 1 111 ? 44.232 -33.791 -65.598 1.00 54.28 111 GLU A CA 1
ATOM 897 C C . GLU A 1 111 ? 42.992 -34.685 -65.766 1.00 54.28 111 GLU A C 1
ATOM 899 O O . GLU A 1 111 ? 43.112 -35.811 -66.255 1.00 54.28 111 GLU A O 1
ATOM 904 N N . MET A 1 112 ? 41.784 -34.197 -65.453 1.00 51.53 112 MET A N 1
ATOM 905 C CA . MET A 1 112 ? 40.558 -34.987 -65.654 1.00 51.53 112 MET A CA 1
ATOM 906 C C . MET A 1 112 ? 40.097 -35.066 -67.116 1.00 51.53 112 MET A C 1
ATOM 908 O O . MET A 1 112 ? 39.419 -36.029 -67.477 1.00 51.53 112 MET A O 1
ATOM 912 N N . GLN A 1 113 ? 40.471 -34.113 -67.977 1.00 50.34 113 GLN A N 1
ATOM 913 C CA . GLN A 1 113 ? 40.104 -34.155 -69.402 1.00 50.34 113 GLN A CA 1
ATOM 914 C C . GLN A 1 113 ? 41.065 -35.017 -70.234 1.00 50.34 113 GLN A C 1
ATOM 916 O O . GLN A 1 113 ? 40.623 -35.688 -71.162 1.00 50.34 113 GLN A O 1
ATOM 921 N N . ARG A 1 114 ? 42.340 -35.135 -69.836 1.00 52.25 114 ARG A N 1
ATOM 922 C CA . ARG A 1 114 ? 43.310 -36.023 -70.511 1.00 52.25 114 ARG A CA 1
ATOM 923 C C . ARG A 1 114 ? 43.041 -37.518 -70.334 1.00 52.25 114 ARG A C 1
ATOM 925 O O . ARG A 1 114 ? 43.585 -38.318 -71.083 1.00 52.25 114 ARG A O 1
ATOM 932 N N . LYS A 1 115 ? 42.199 -37.911 -69.375 1.00 49.62 115 LYS A N 1
ATOM 933 C CA . LYS A 1 115 ? 41.834 -39.320 -69.143 1.00 49.62 115 LYS A CA 1
ATOM 934 C C . LYS A 1 115 ? 40.566 -39.775 -69.870 1.00 49.62 115 LYS A C 1
ATOM 936 O O . LYS A 1 115 ? 40.158 -40.918 -69.690 1.00 49.62 115 LYS A O 1
ATOM 941 N N . LYS A 1 116 ? 39.925 -38.901 -70.657 1.00 49.34 116 LYS A N 1
ATOM 942 C CA . LYS A 1 116 ? 38.658 -39.205 -71.347 1.00 49.34 116 LYS A CA 1
ATOM 943 C C . LYS A 1 116 ? 38.744 -39.189 -72.877 1.00 49.34 116 LYS A C 1
ATOM 945 O O . LYS A 1 116 ? 37.745 -39.467 -73.530 1.00 49.34 116 LYS A O 1
ATOM 950 N N . GLU A 1 117 ? 39.927 -38.932 -73.429 1.00 46.25 117 GLU A N 1
ATOM 951 C CA . GLU A 1 117 ? 40.219 -38.970 -74.865 1.00 46.25 117 GLU A CA 1
ATOM 952 C C . GLU A 1 117 ? 41.325 -40.004 -75.149 1.00 46.25 117 GLU A C 1
ATOM 954 O O . GLU A 1 117 ? 42.425 -39.658 -75.564 1.00 46.25 117 GLU A O 1
ATOM 959 N N . GLU A 1 118 ? 41.052 -41.291 -74.911 1.00 44.44 118 GLU A N 1
ATOM 960 C CA . GLU A 1 118 ? 41.713 -42.351 -75.684 1.00 44.44 118 GLU A CA 1
ATOM 961 C C . GLU A 1 118 ? 40.709 -42.846 -76.738 1.00 44.44 118 GLU A C 1
ATOM 963 O O . GLU A 1 118 ? 39.596 -43.247 -76.383 1.00 44.44 118 GLU A O 1
ATOM 968 N N . PRO A 1 119 ? 41.041 -42.726 -78.036 1.00 43.84 119 PRO A N 1
ATOM 969 C CA . PRO A 1 119 ? 40.092 -42.895 -79.121 1.00 43.84 119 PRO A CA 1
ATOM 970 C C . PRO A 1 119 ? 39.740 -44.363 -79.344 1.00 43.84 119 PRO A C 1
ATOM 972 O O . PRO A 1 119 ? 40.594 -45.246 -79.422 1.00 43.84 119 PRO A O 1
ATOM 975 N N . VAL A 1 120 ? 38.440 -44.578 -79.505 1.00 44.00 120 VAL A N 1
ATOM 976 C CA . VAL A 1 120 ? 37.853 -45.763 -80.115 1.00 44.00 120 VAL A CA 1
ATOM 977 C C . VAL A 1 120 ? 38.197 -45.769 -81.612 1.00 44.00 120 VAL A C 1
ATOM 979 O O . VAL A 1 120 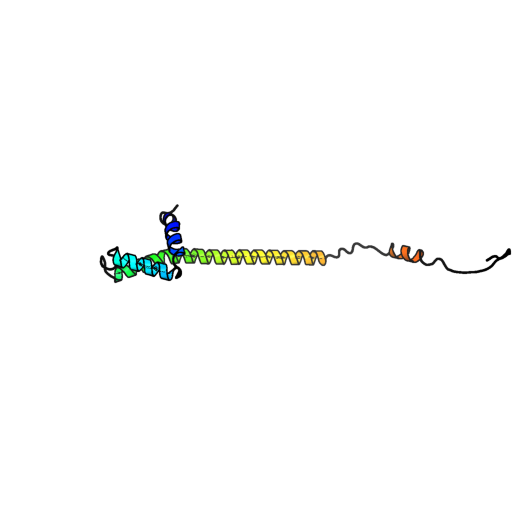? 38.079 -44.742 -82.275 1.00 44.00 120 VAL A O 1
ATOM 982 N N . GLU A 1 121 ? 38.562 -46.963 -82.092 1.00 42.97 121 GLU A N 1
ATOM 983 C CA . GLU A 1 121 ? 38.537 -47.460 -83.481 1.00 42.97 121 GLU A CA 1
ATOM 984 C C . GLU A 1 121 ? 39.663 -47.091 -84.467 1.00 42.97 121 GLU A C 1
ATOM 986 O O . GLU A 1 121 ? 39.757 -45.989 -84.997 1.00 42.97 121 GLU A O 1
ATOM 991 N N . SER A 1 122 ? 40.408 -48.121 -84.888 1.00 33.50 122 SER A N 1
ATOM 992 C CA . SER A 1 122 ? 40.312 -48.585 -86.283 1.00 33.50 122 SER A CA 1
ATOM 993 C C . SER A 1 122 ? 40.697 -50.066 -86.421 1.00 33.50 122 SER A C 1
ATOM 995 O O . SER A 1 122 ? 41.488 -50.608 -85.652 1.00 33.50 122 SER A O 1
ATOM 997 N N . GLU A 1 123 ? 40.021 -50.709 -87.365 1.00 34.56 123 GLU A N 1
ATOM 998 C CA . GLU A 1 123 ? 39.855 -52.143 -87.583 1.00 34.56 123 GLU A CA 1
ATOM 999 C C . GLU A 1 123 ? 41.039 -52.872 -88.263 1.00 34.56 123 GLU A C 1
ATOM 1001 O O . GLU A 1 123 ? 41.864 -52.273 -88.947 1.00 34.56 123 GLU A O 1
ATOM 1006 N N . ALA A 1 124 ? 40.945 -54.209 -88.184 1.00 33.16 124 ALA A N 1
ATOM 1007 C CA . ALA A 1 124 ? 41.251 -55.213 -89.219 1.00 33.16 124 ALA A CA 1
ATOM 1008 C C . ALA A 1 124 ? 42.690 -55.744 -89.401 1.00 33.16 124 ALA A C 1
ATOM 1010 O O . ALA A 1 124 ? 43.507 -55.166 -90.109 1.00 33.16 124 ALA A O 1
ATOM 1011 N N . ALA A 1 125 ? 42.915 -56.960 -88.881 1.00 32.50 125 ALA A N 1
ATOM 1012 C CA . ALA A 1 125 ? 43.530 -58.133 -89.539 1.00 32.50 125 ALA A CA 1
ATOM 1013 C C . ALA A 1 125 ? 43.587 -59.268 -88.491 1.00 32.50 125 ALA A C 1
ATOM 1015 O O . ALA A 1 125 ? 43.855 -58.988 -87.331 1.00 32.50 125 ALA A O 1
ATOM 1016 N N . GLU A 1 126 ? 43.409 -60.564 -88.717 1.00 33.03 126 GLU A N 1
ATOM 1017 C CA . GLU A 1 126 ? 43.024 -61.445 -89.818 1.00 33.03 126 GLU A CA 1
ATOM 1018 C C . GLU A 1 126 ? 43.064 -62.869 -89.188 1.00 33.03 126 GLU A C 1
ATOM 1020 O O . GLU A 1 126 ? 43.732 -63.079 -88.175 1.00 33.03 126 GLU A O 1
ATOM 1025 N N . SER A 1 127 ? 42.411 -63.851 -89.815 1.00 31.45 127 SER A N 1
ATOM 1026 C CA . SER A 1 127 ? 42.565 -65.312 -89.625 1.00 31.45 127 SER A CA 1
ATOM 1027 C C . SER A 1 127 ? 41.776 -66.038 -88.509 1.00 31.45 127 SER A C 1
ATOM 1029 O O . SER A 1 127 ? 42.143 -66.065 -87.344 1.00 31.45 127 SER A O 1
ATOM 1031 N N . ALA A 1 128 ? 40.701 -66.682 -88.981 1.00 39.16 128 ALA A N 1
ATOM 1032 C CA . ALA A 1 128 ? 40.459 -68.134 -88.976 1.00 39.16 128 ALA A CA 1
ATOM 1033 C C . ALA A 1 128 ? 40.233 -68.925 -87.667 1.00 39.16 128 ALA A C 1
ATOM 1035 O O . ALA A 1 128 ? 40.813 -68.671 -86.622 1.00 39.16 128 ALA A O 1
ATOM 1036 N N . ASP A 1 129 ? 39.428 -69.980 -87.862 1.00 34.12 129 ASP A N 1
ATOM 1037 C CA . ASP A 1 129 ? 39.119 -71.116 -86.983 1.00 34.12 129 ASP A CA 1
ATOM 1038 C C . ASP A 1 129 ? 38.248 -70.819 -85.749 1.00 34.12 129 ASP A C 1
ATOM 1040 O O . ASP A 1 129 ? 38.596 -70.043 -84.876 1.00 34.12 129 ASP A O 1
ATOM 1044 N N . GLY A 1 130 ? 37.081 -71.427 -85.547 1.00 36.94 130 GLY A N 1
ATOM 1045 C CA . GLY A 1 130 ? 36.435 -72.550 -86.212 1.00 36.94 130 GLY A CA 1
ATOM 1046 C C . GLY A 1 130 ? 35.414 -73.165 -85.243 1.00 36.94 130 GLY A C 1
ATOM 1047 O O . GLY A 1 130 ? 35.643 -73.168 -84.040 1.00 36.94 130 GLY A O 1
ATOM 1048 N N . ALA A 1 131 ? 34.313 -73.681 -85.802 1.00 38.88 131 ALA A N 1
ATOM 1049 C CA . ALA A 1 131 ? 33.308 -74.578 -85.203 1.00 38.88 131 ALA A CA 1
ATOM 1050 C C . ALA A 1 131 ? 32.509 -74.058 -83.978 1.00 38.88 131 ALA A C 1
ATOM 1052 O O . ALA A 1 131 ? 33.048 -73.743 -82.928 1.00 38.88 131 ALA A O 1
ATOM 1053 N N . PHE A 1 132 ? 31.182 -73.882 -84.092 1.00 42.41 132 PHE A N 1
ATOM 1054 C CA . PHE A 1 132 ? 30.166 -74.927 -83.821 1.00 42.41 132 PHE A CA 1
ATOM 1055 C C . PHE A 1 132 ? 30.454 -75.646 -82.489 1.00 42.41 132 PHE A C 1
ATOM 1057 O O . PHE A 1 132 ? 31.499 -76.260 -82.341 1.00 42.41 132 PHE A O 1
ATOM 1064 N N . ILE A 1 133 ? 29.583 -75.598 -81.484 1.00 44.22 133 ILE A N 1
ATOM 1065 C CA . ILE A 1 133 ? 28.354 -76.398 -81.437 1.00 44.22 133 ILE A CA 1
ATOM 1066 C C . ILE A 1 133 ? 27.444 -75.963 -80.275 1.00 44.22 133 ILE A C 1
ATOM 1068 O O . ILE A 1 133 ? 27.914 -75.463 -79.256 1.00 44.22 133 ILE A O 1
ATOM 1072 N N . TYR A 1 134 ? 26.155 -76.217 -80.516 1.00 43.81 134 TYR A N 1
ATOM 1073 C CA . TYR A 1 134 ? 24.992 -76.270 -79.622 1.00 43.81 134 TYR A CA 1
ATOM 1074 C C . TYR A 1 134 ? 25.232 -76.832 -78.216 1.00 43.81 134 TYR A C 1
ATOM 1076 O O . TYR A 1 134 ? 25.975 -77.833 -78.103 1.00 43.81 134 TYR A O 1
#

Sequence (134 aa):
MSEVERFDGLLLGLAQQMEGGVPQLFDVLFSFLSRKTDFYTGAGIEKAQQMVLEAFNKHSVEARKKADAMKKKREEDQKRLEERRRAQKLKEEAEFKEPRITEITDEEAAEMQRKKEEPVESEAAESADGAFIY

Organism: NCBI:txid75299

Foldseek 3Di:
DDPVVVCCVVLVVVQVVDPPHPVVSVVVVVVCCVPPHCLCPPPHPVVSVVVVVVVCVVVVVVVVVVVVVVVVVVVVVVVVVVVVVVVVVVVVVVVVVPDPCPDPDDDVVVVVVVVPPPDDDDDDDDDDDDDDDD